Protein AF-A0A2E4WHM8-F1 (afdb_monomer)

Foldseek 3Di:
DQCCVPPVDWDWWQFPVRDTDIGDFRDWDDPDPQEIETEHEDQDDDRGPVRVLVRQQVVQVVCCVVVVGRYYYFYHHVVQCVPDPDHDPDVVVVCVSTVVVSPD

pLDDT: mean 89.71, std 14.6, range [34.97, 98.06]

Nearest PDB structures (foldseek):
  6rdk-assembly1_2  TM=4.949E-01  e=5.158E-01  Polytomella sp. Pringsheim 198.80
  9guw-assembly1_D  TM=4.949E-01  e=3.799E+00  Escherichia coli K-12
  8crx-assembly1_G  TM=5.533E-01  e=7.717E+00  Cutibacterium acnes
  5iqr-assembly1_h  TM=4.789E-01  e=7.717E+00  Escherichia coli K-12
  3ux3-assembly1_B  TM=3.244E-01  e=5.243E+00  Homo sapiens

Secondary structure (DSSP, 8-state):
---HHHH---EEEE-TTSSEEEE--SEEEEEETTEEEEEEEESS--TTHHHHHHHHHHHHHHHHHHHSSEEEEEE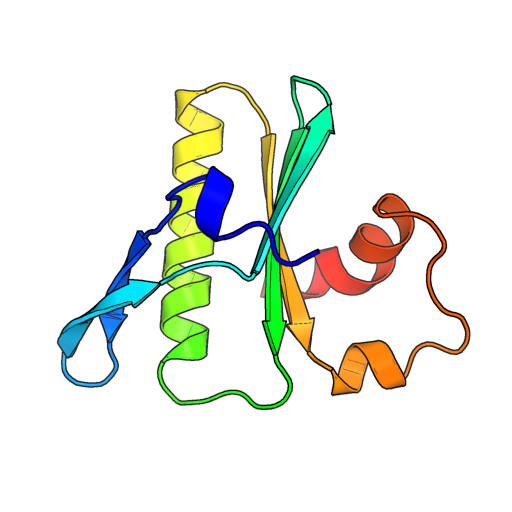EEHHHHHT-SS--SSHHHHHHHHGGGGG-

Sequence (104 aa):
MKNFQQINFKMEYINYDGGIGLYYPDFVVKISEIEHWVVETKGLENSNDPLKIERLSKWCKDATKQTNTKWDYLYVMQEDWDKLEKTPNSFSKIIDYFGNHNNG

Radius of gyration: 13.99 Å; Cα contacts (8 Å, |Δi|>4): 138; chains: 1; bounding box: 30×38×30 Å

Structure (mmCIF, N/CA/C/O backbone):
data_AF-A0A2E4WHM8-F1
#
_entry.id   AF-A0A2E4WHM8-F1
#
loop_
_atom_site.group_PDB
_atom_site.id
_atom_site.type_symbol
_atom_site.label_atom_id
_atom_site.label_alt_id
_atom_site.label_comp_id
_atom_site.label_asym_id
_atom_site.label_entity_id
_atom_site.label_seq_id
_atom_site.pdbx_PDB_ins_code
_atom_site.Cartn_x
_atom_site.Cartn_y
_atom_site.Cartn_z
_atom_site.occupancy
_atom_site.B_iso_or_equiv
_atom_site.auth_seq_id
_atom_site.auth_comp_id
_atom_site.auth_asym_id
_atom_site.auth_atom_id
_atom_site.pdbx_PDB_model_num
ATOM 1 N N . MET A 1 1 ? -11.194 -10.719 -6.777 1.00 42.34 1 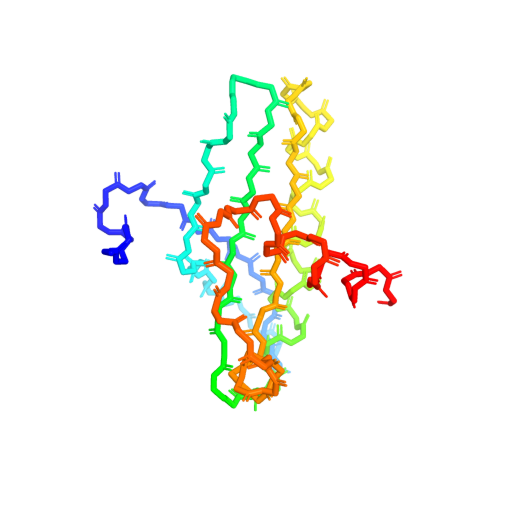MET A N 1
ATOM 2 C CA . MET A 1 1 ? -11.784 -9.628 -7.583 1.00 42.34 1 MET A CA 1
ATOM 3 C C . MET A 1 1 ? -10.924 -8.392 -7.370 1.00 42.34 1 MET A C 1
ATOM 5 O O . MET A 1 1 ? -10.748 -8.013 -6.223 1.00 42.34 1 MET A O 1
ATOM 9 N N . LYS A 1 2 ? -10.302 -7.837 -8.420 1.00 48.50 2 LYS A N 1
ATOM 10 C CA . LYS A 1 2 ? -9.583 -6.552 -8.338 1.00 48.50 2 LYS A CA 1
ATOM 11 C C . LYS A 1 2 ? -10.642 -5.448 -8.165 1.00 48.50 2 LYS A C 1
ATOM 13 O O . LYS A 1 2 ? -11.477 -5.278 -9.048 1.00 48.50 2 LYS A O 1
ATOM 18 N N . ASN A 1 3 ? -10.665 -4.756 -7.023 1.00 54.25 3 ASN A N 1
ATOM 19 C CA . ASN A 1 3 ? -11.793 -3.897 -6.600 1.00 54.25 3 ASN A CA 1
ATOM 20 C C . ASN A 1 3 ? -11.714 -2.437 -7.106 1.00 54.25 3 ASN A C 1
ATOM 22 O O . ASN A 1 3 ? -12.448 -1.569 -6.632 1.00 54.25 3 ASN A O 1
ATOM 26 N N . PHE A 1 4 ? -10.846 -2.155 -8.083 1.00 50.28 4 PHE A N 1
ATOM 27 C CA . PHE A 1 4 ? -10.524 -0.801 -8.553 1.00 50.28 4 PHE A CA 1
ATOM 28 C C . PHE A 1 4 ? -11.730 0.072 -8.913 1.00 50.28 4 PHE A C 1
ATOM 30 O O . PHE A 1 4 ? -11.750 1.256 -8.583 1.00 50.28 4 PHE A O 1
ATOM 37 N N . GLN A 1 5 ? -12.744 -0.490 -9.577 1.00 46.84 5 GLN A N 1
ATOM 38 C CA . GLN A 1 5 ? -13.861 0.314 -10.081 1.00 46.84 5 GLN A CA 1
ATOM 39 C C . GLN A 1 5 ? -14.848 0.767 -8.995 1.00 46.84 5 GLN A C 1
ATOM 41 O O . GLN A 1 5 ? -15.656 1.649 -9.264 1.00 46.84 5 GLN A O 1
ATOM 46 N N . GLN A 1 6 ? -14.782 0.223 -7.774 1.00 52.47 6 GLN A N 1
ATOM 47 C CA . GLN A 1 6 ? -15.732 0.563 -6.707 1.00 52.47 6 GLN A CA 1
ATOM 48 C C . GLN A 1 6 ? -15.203 1.570 -5.677 1.00 52.47 6 GLN A C 1
ATOM 50 O O . GLN A 1 6 ? -16.013 2.152 -4.964 1.00 52.47 6 GLN A O 1
ATOM 55 N N . ILE A 1 7 ? -13.883 1.804 -5.592 1.00 61.72 7 ILE A N 1
ATOM 56 C CA . ILE A 1 7 ? -13.290 2.572 -4.473 1.00 61.72 7 ILE A CA 1
ATOM 57 C C . ILE A 1 7 ? -12.629 3.894 -4.922 1.00 61.72 7 ILE A C 1
ATOM 59 O O . ILE A 1 7 ? -12.415 4.769 -4.093 1.00 61.72 7 ILE A O 1
ATOM 63 N N . ASN A 1 8 ? -12.344 4.102 -6.218 1.00 73.25 8 ASN A N 1
ATOM 64 C CA . ASN A 1 8 ? -11.680 5.310 -6.766 1.00 73.25 8 ASN A CA 1
ATOM 65 C C . ASN A 1 8 ? -10.462 5.802 -5.942 1.00 73.25 8 ASN A C 1
ATOM 67 O O . ASN A 1 8 ? -10.137 6.991 -5.924 1.00 73.25 8 ASN A O 1
ATOM 71 N N . PHE A 1 9 ? -9.797 4.880 -5.238 1.00 85.88 9 PHE A N 1
ATOM 72 C CA . PHE A 1 9 ? -8.627 5.167 -4.425 1.00 85.88 9 PHE A CA 1
ATOM 73 C C . PHE A 1 9 ? -7.395 5.208 -5.322 1.00 85.88 9 PHE A C 1
ATOM 75 O O . PHE A 1 9 ? -7.107 4.257 -6.050 1.00 85.88 9 PHE A O 1
ATOM 82 N N . LYS A 1 10 ? -6.686 6.334 -5.276 1.00 91.75 10 LYS A N 1
ATOM 83 C CA . LYS A 1 10 ? -5.46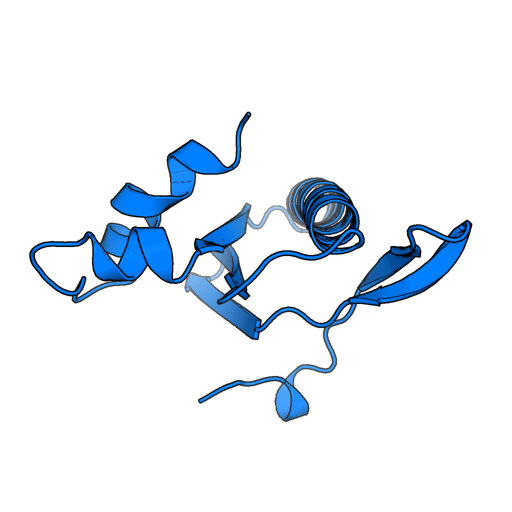3 6.579 -6.035 1.00 91.75 10 LYS A CA 1
ATOM 84 C C . LYS A 1 10 ? -4.570 7.559 -5.294 1.00 91.75 10 LYS A C 1
ATOM 86 O O . LYS A 1 10 ? -5.054 8.369 -4.503 1.00 91.75 10 LYS A O 1
ATOM 91 N N . MET A 1 11 ? -3.281 7.517 -5.595 1.00 94.00 11 MET A N 1
ATOM 92 C CA . MET A 1 11 ? -2.290 8.444 -5.061 1.00 94.00 11 MET A CA 1
ATOM 93 C C . MET A 1 11 ? -1.486 9.070 -6.192 1.00 94.00 11 MET A C 1
ATOM 95 O O . MET A 1 11 ? -1.111 8.397 -7.149 1.00 94.00 11 MET A O 1
ATOM 99 N N . GLU A 1 12 ? -1.190 10.356 -6.065 1.00 96.19 12 GLU A N 1
ATOM 100 C CA . GLU A 1 12 ? -0.204 11.023 -6.912 1.00 96.19 12 GLU A CA 1
ATOM 101 C C . GLU A 1 12 ? 1.205 10.734 -6.395 1.00 96.19 12 GLU A C 1
ATOM 103 O O . GLU A 1 12 ? 1.435 10.764 -5.183 1.00 96.19 12 GLU A O 1
ATOM 108 N N . TYR A 1 13 ? 2.143 10.474 -7.302 1.00 96.62 13 TYR A N 1
ATOM 109 C CA . TYR A 1 13 ? 3.565 10.298 -7.003 1.00 96.62 13 TYR A CA 1
ATOM 110 C C . TYR A 1 13 ? 4.416 10.973 -8.082 1.00 96.62 13 TYR A C 1
ATOM 112 O O . TYR A 1 13 ? 3.930 11.234 -9.183 1.00 96.62 13 TYR A O 1
ATOM 120 N N . ILE A 1 14 ? 5.680 11.256 -7.771 1.00 97.19 14 ILE A N 1
ATOM 121 C CA . ILE A 1 14 ? 6.642 11.716 -8.775 1.00 97.19 14 ILE A CA 1
ATOM 122 C C . ILE A 1 14 ? 7.199 10.483 -9.477 1.00 97.19 14 ILE A C 1
ATOM 124 O O . ILE A 1 14 ? 7.727 9.589 -8.819 1.00 97.19 14 ILE A O 1
ATOM 128 N N . ASN A 1 15 ? 7.020 10.411 -10.792 1.00 96.00 15 ASN A N 1
ATOM 129 C CA . ASN A 1 15 ? 7.529 9.315 -11.604 1.00 96.00 15 ASN A CA 1
ATOM 130 C C . ASN A 1 15 ? 9.036 9.481 -11.875 1.00 96.00 15 ASN A C 1
ATOM 132 O O . ASN A 1 15 ? 9.635 10.507 -11.553 1.00 96.00 1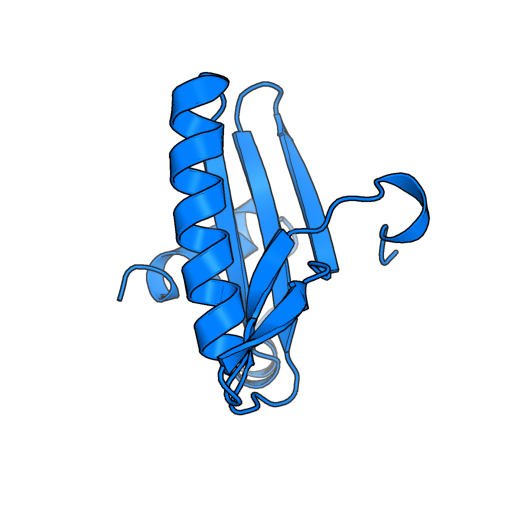5 ASN A O 1
ATOM 136 N N . TYR A 1 16 ? 9.644 8.469 -12.486 1.00 95.56 16 TYR A N 1
ATOM 137 C CA . TYR A 1 16 ? 11.074 8.434 -12.790 1.00 95.56 16 TYR A CA 1
ATOM 138 C C . TYR A 1 16 ? 11.547 9.621 -13.652 1.00 95.56 16 TYR A C 1
ATOM 140 O O . TYR A 1 16 ? 12.671 10.088 -13.492 1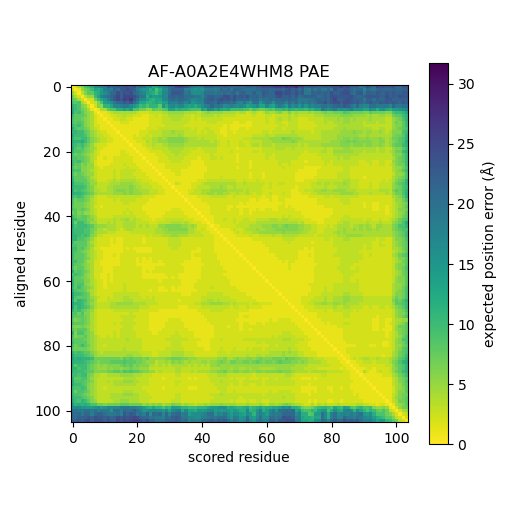.00 95.56 16 TYR A O 1
ATOM 148 N N . ASP A 1 17 ? 10.671 10.160 -14.504 1.00 96.00 17 ASP A N 1
ATOM 149 C CA . ASP A 1 17 ? 10.957 11.303 -15.380 1.00 96.00 17 ASP A CA 1
ATOM 150 C C . ASP A 1 17 ? 10.717 12.668 -14.696 1.00 96.00 17 ASP A C 1
ATOM 152 O O . ASP A 1 17 ? 10.823 13.717 -15.332 1.00 96.00 17 ASP A O 1
ATOM 156 N N . GLY A 1 18 ? 10.362 12.685 -13.405 1.00 94.88 18 GLY A N 1
ATOM 157 C CA . GLY A 1 18 ? 10.071 13.903 -12.640 1.00 94.88 18 GLY A CA 1
ATOM 158 C C . GLY A 1 18 ? 8.660 14.474 -12.842 1.00 94.88 18 GLY A C 1
ATOM 159 O O . GLY A 1 18 ? 8.350 15.547 -12.325 1.00 94.88 18 GLY A O 1
ATOM 160 N N . GLY A 1 19 ? 7.793 13.777 -13.577 1.00 96.88 19 GLY A N 1
ATOM 161 C CA . GLY A 1 19 ? 6.391 14.138 -13.785 1.00 96.88 19 GLY A CA 1
ATOM 162 C C . GLY A 1 19 ? 5.453 13.589 -12.706 1.00 96.88 19 GLY A C 1
ATOM 163 O O . GLY A 1 19 ? 5.832 12.758 -11.884 1.00 96.88 19 GLY A O 1
ATOM 164 N N . ILE A 1 20 ? 4.189 14.022 -12.730 1.00 96.94 20 ILE A N 1
ATOM 165 C CA . ILE A 1 20 ? 3.148 13.502 -11.830 1.00 96.94 20 ILE A CA 1
ATOM 166 C C . ILE A 1 20 ? 2.546 12.232 -12.436 1.00 96.94 20 ILE A C 1
ATOM 168 O O . ILE A 1 20 ? 1.932 12.262 -13.502 1.00 96.94 20 ILE A O 1
ATOM 172 N N . GLY A 1 21 ? 2.705 11.114 -11.733 1.00 95.62 21 GLY A N 1
ATOM 173 C CA . GLY A 1 21 ? 2.045 9.850 -12.029 1.00 95.62 21 GLY A CA 1
ATOM 174 C C . GLY A 1 21 ? 0.844 9.600 -11.118 1.00 95.62 21 GLY A C 1
ATOM 175 O O . GLY A 1 21 ? 0.784 10.087 -9.989 1.00 95.62 21 GLY A O 1
ATOM 176 N N . LEU A 1 22 ? -0.098 8.782 -11.593 1.00 94.31 22 LEU A N 1
ATOM 177 C CA . LEU A 1 22 ? -1.195 8.253 -10.783 1.00 94.31 22 LEU A CA 1
ATOM 178 C C . LEU A 1 22 ? -0.931 6.786 -10.454 1.00 94.31 22 LEU A C 1
ATOM 180 O O . LEU A 1 22 ? -0.712 5.964 -11.344 1.00 94.31 22 LEU A O 1
ATOM 184 N N . TYR A 1 23 ? -0.960 6.470 -9.167 1.00 93.75 23 TYR A N 1
ATOM 185 C CA . TYR A 1 23 ? -0.809 5.129 -8.636 1.00 93.75 23 TYR A CA 1
ATOM 186 C C . TYR A 1 23 ? -2.162 4.602 -8.148 1.00 93.75 23 TYR A C 1
ATOM 188 O O . TYR A 1 23 ? -2.820 5.231 -7.319 1.00 93.75 23 TYR A O 1
ATOM 196 N N . TYR A 1 24 ? -2.554 3.441 -8.672 1.00 93.19 24 TYR A N 1
ATOM 197 C CA . TYR A 1 24 ? -3.762 2.709 -8.312 1.00 93.19 24 TYR A CA 1
ATOM 198 C C . TYR A 1 24 ? -3.351 1.360 -7.706 1.00 93.19 24 TYR A C 1
ATOM 200 O O . TYR A 1 24 ? -2.910 0.496 -8.467 1.00 93.19 24 TYR A O 1
ATOM 208 N N . PRO A 1 25 ? -3.476 1.174 -6.381 1.00 93.38 25 PRO A N 1
ATOM 209 C CA . PRO A 1 25 ? -3.123 -0.084 -5.726 1.00 93.38 25 PRO A CA 1
ATOM 210 C C . PRO A 1 25 ? -4.084 -1.230 -6.036 1.00 93.38 25 PRO A C 1
ATOM 212 O O . PRO A 1 25 ? -5.293 -1.007 -6.087 1.00 93.38 25 PRO A O 1
ATOM 215 N N . ASP A 1 26 ? -3.569 -2.456 -6.154 1.00 93.19 26 ASP A N 1
ATOM 216 C CA . ASP A 1 26 ? -4.368 -3.645 -6.500 1.00 93.19 26 ASP A CA 1
ATOM 217 C C . ASP A 1 26 ? -5.552 -3.927 -5.574 1.00 93.19 26 ASP A C 1
ATOM 219 O O . ASP A 1 26 ? -6.656 -4.240 -6.046 1.00 93.19 26 ASP A O 1
ATOM 223 N N . PHE A 1 27 ? -5.339 -3.822 -4.261 1.00 93.25 27 PHE A N 1
ATOM 224 C CA . PHE A 1 27 ? -6.382 -4.073 -3.275 1.00 93.25 27 PHE A CA 1
ATOM 225 C C . PHE A 1 27 ? -6.322 -3.096 -2.104 1.00 93.25 27 PHE A C 1
ATOM 227 O O . PHE A 1 27 ? -5.259 -2.660 -1.670 1.00 93.25 27 PHE A O 1
ATOM 234 N N . VAL A 1 28 ? -7.497 -2.834 -1.536 1.00 93.25 28 VAL A N 1
ATOM 235 C CA . VAL A 1 28 ? -7.653 -2.276 -0.193 1.00 93.25 28 VAL A CA 1
ATOM 236 C C . VAL A 1 28 ? -8.388 -3.323 0.633 1.00 93.25 28 VAL A C 1
ATOM 238 O O . VAL A 1 28 ? -9.459 -3.790 0.239 1.00 93.25 28 VAL A O 1
ATOM 241 N N . VAL A 1 29 ? -7.795 -3.724 1.750 1.00 93.75 29 VAL A N 1
ATOM 242 C CA . VAL A 1 29 ? -8.281 -4.791 2.622 1.00 93.75 29 VAL A CA 1
ATOM 243 C C . VAL A 1 29 ? -8.664 -4.188 3.965 1.00 93.75 29 VAL A C 1
ATOM 245 O O . VAL A 1 29 ? -7.843 -3.579 4.644 1.00 93.75 29 VAL A O 1
ATOM 248 N N . LYS A 1 30 ? -9.921 -4.381 4.362 1.00 93.56 30 LYS A N 1
ATOM 249 C CA . LYS A 1 30 ? -10.425 -4.019 5.686 1.00 93.56 30 LYS A CA 1
ATOM 250 C C . LYS A 1 30 ? -10.426 -5.263 6.570 1.00 93.56 30 LYS A C 1
ATOM 252 O O . LYS A 1 30 ? -11.242 -6.154 6.351 1.00 93.56 30 LYS A O 1
ATOM 257 N N . ILE A 1 31 ? -9.509 -5.333 7.535 1.00 93.00 31 ILE A N 1
ATOM 258 C CA . ILE A 1 31 ? -9.442 -6.448 8.496 1.00 93.00 31 ILE A CA 1
ATOM 259 C C . ILE A 1 31 ? -10.426 -6.221 9.637 1.00 93.00 31 ILE A C 1
ATOM 261 O O . ILE A 1 31 ? -11.119 -7.142 10.061 1.00 93.00 31 ILE A O 1
ATOM 265 N N . SER A 1 32 ? -10.522 -4.979 10.100 1.00 94.75 32 SER A N 1
ATOM 266 C CA . SER A 1 32 ? -11.496 -4.541 11.094 1.00 94.75 32 SER A CA 1
ATOM 267 C C . SER A 1 32 ? -11.810 -3.058 10.900 1.00 94.75 32 SER A C 1
ATOM 269 O O . SER A 1 32 ? -11.291 -2.428 9.984 1.00 94.75 32 SER A O 1
ATOM 271 N N . GLU A 1 33 ? -12.632 -2.477 11.773 1.00 93.75 33 GLU A N 1
ATOM 272 C CA . GLU A 1 33 ? -12.862 -1.024 11.803 1.00 93.75 33 GLU A CA 1
ATOM 273 C C . GLU A 1 33 ? -11.607 -0.209 12.162 1.00 93.75 33 GLU A C 1
ATOM 275 O O . GLU A 1 33 ? -11.576 0.990 11.910 1.00 93.75 33 GLU A O 1
ATOM 280 N N . ILE A 1 34 ? -10.585 -0.841 12.751 1.00 96.12 34 ILE A N 1
ATOM 281 C CA . ILE A 1 34 ? -9.376 -0.167 13.251 1.00 96.12 34 ILE A CA 1
ATOM 282 C C . ILE A 1 34 ? -8.088 -0.627 12.554 1.00 96.12 34 ILE A C 1
ATOM 284 O O . ILE A 1 34 ? -7.008 -0.164 12.917 1.00 96.12 34 ILE A O 1
ATOM 288 N N . GLU A 1 35 ? -8.180 -1.518 11.563 1.00 96.00 35 GLU A N 1
ATOM 289 C CA . GLU A 1 35 ? -7.019 -2.032 10.833 1.00 96.00 35 GLU A CA 1
ATOM 290 C C . GLU A 1 35 ? -7.335 -2.285 9.357 1.00 96.00 35 GLU A C 1
ATOM 292 O O . GLU A 1 35 ? -8.136 -3.160 9.005 1.00 96.00 35 GLU A O 1
ATOM 297 N N . HIS A 1 36 ? -6.650 -1.534 8.500 1.00 95.56 36 HIS A N 1
ATOM 298 C CA . HIS A 1 36 ? -6.757 -1.563 7.051 1.00 95.56 36 HIS A CA 1
ATOM 299 C C . HIS A 1 36 ? -5.379 -1.735 6.403 1.00 95.56 36 HIS A C 1
ATOM 301 O O . HIS A 1 36 ? -4.358 -1.286 6.924 1.00 95.56 36 HIS A O 1
ATOM 307 N N . TRP A 1 37 ? -5.369 -2.352 5.226 1.00 96.06 37 TRP A N 1
ATOM 308 C CA . TRP A 1 37 ? -4.165 -2.641 4.460 1.00 96.06 37 TRP A CA 1
ATOM 309 C C . TRP A 1 37 ? -4.346 -2.258 2.995 1.00 96.06 37 TRP A C 1
ATOM 311 O O . TRP A 1 37 ? -5.407 -2.486 2.414 1.00 96.06 37 TRP A O 1
ATOM 321 N N . VAL A 1 38 ? -3.302 -1.715 2.380 1.00 95.69 38 VAL A N 1
ATOM 322 C CA . VAL A 1 38 ? -3.227 -1.511 0.929 1.00 95.69 38 VAL A CA 1
ATOM 323 C C . VAL A 1 38 ? -2.254 -2.532 0.352 1.00 95.69 38 VAL A C 1
ATOM 325 O O . VAL A 1 38 ? -1.142 -2.671 0.846 1.00 95.69 38 VAL A O 1
ATOM 328 N N . VAL A 1 39 ? -2.662 -3.274 -0.671 1.00 95.56 39 VAL A N 1
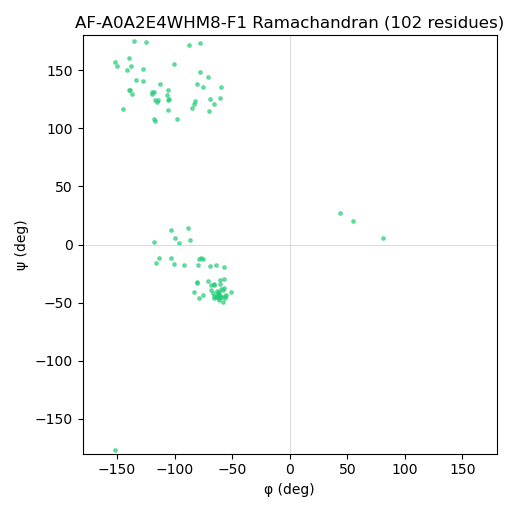ATOM 329 C CA . VAL A 1 39 ? -1.850 -4.357 -1.236 1.00 95.56 39 VAL A CA 1
ATOM 330 C C . VAL A 1 39 ? -1.555 -4.068 -2.694 1.00 95.56 39 VAL A C 1
ATOM 332 O O . VAL A 1 39 ? -2.467 -3.789 -3.472 1.00 95.56 39 VAL A O 1
ATOM 335 N N . GLU A 1 40 ? -0.285 -4.198 -3.050 1.00 94.94 40 GLU A N 1
ATOM 336 C CA . GLU A 1 40 ? 0.215 -4.137 -4.415 1.00 94.94 40 GLU A CA 1
ATOM 337 C C . GLU A 1 40 ? 0.851 -5.474 -4.782 1.00 94.94 40 GLU A C 1
ATOM 339 O O . GLU A 1 40 ? 1.674 -6.003 -4.034 1.00 94.94 40 GLU A O 1
ATOM 344 N N . THR A 1 41 ? 0.480 -6.017 -5.940 1.00 95.00 41 THR A N 1
ATOM 345 C CA . THR A 1 41 ? 1.058 -7.255 -6.467 1.00 95.00 41 THR A CA 1
ATOM 346 C C . THR A 1 41 ? 1.860 -6.970 -7.727 1.00 95.00 41 THR A C 1
ATOM 348 O O . THR A 1 41 ? 1.435 -6.194 -8.591 1.00 95.00 41 THR A O 1
ATOM 351 N N . LYS A 1 42 ? 3.030 -7.598 -7.862 1.00 94.12 42 LYS A N 1
ATOM 352 C CA . LYS A 1 42 ? 3.901 -7.395 -9.025 1.00 94.12 42 LYS A CA 1
ATOM 353 C C . LYS A 1 42 ? 4.491 -8.691 -9.536 1.00 94.12 42 LYS A C 1
ATOM 355 O O . LYS A 1 42 ? 5.080 -9.455 -8.789 1.00 94.12 42 LYS A O 1
ATOM 360 N N . GLY A 1 43 ? 4.360 -8.903 -10.844 1.00 95.44 43 GLY A N 1
ATOM 361 C CA . GLY A 1 43 ? 5.123 -9.932 -11.550 1.00 95.44 43 GLY A CA 1
ATOM 362 C C . GLY A 1 43 ? 6.555 -9.476 -11.829 1.00 95.44 43 GLY A C 1
ATOM 363 O O . GLY A 1 43 ? 7.498 -10.211 -11.569 1.00 95.44 43 GLY A O 1
ATOM 364 N N . LEU A 1 44 ? 6.712 -8.246 -12.327 1.00 94.12 44 LEU A N 1
ATOM 365 C CA . LEU A 1 44 ? 8.003 -7.637 -12.637 1.00 94.12 44 LEU A CA 1
ATOM 366 C C . LEU A 1 44 ? 7.996 -6.167 -12.212 1.00 94.12 44 LEU A C 1
ATOM 368 O O . LEU A 1 44 ? 7.048 -5.443 -12.533 1.00 94.12 44 LEU A O 1
ATOM 372 N N . GLU A 1 45 ? 9.055 -5.739 -11.528 1.00 92.69 45 GLU A N 1
ATOM 373 C CA . GLU A 1 45 ? 9.261 -4.336 -11.173 1.00 92.69 45 GLU A CA 1
ATOM 374 C C . GLU A 1 45 ? 9.773 -3.516 -12.361 1.00 92.69 45 GLU A C 1
ATOM 376 O O . GLU A 1 45 ? 10.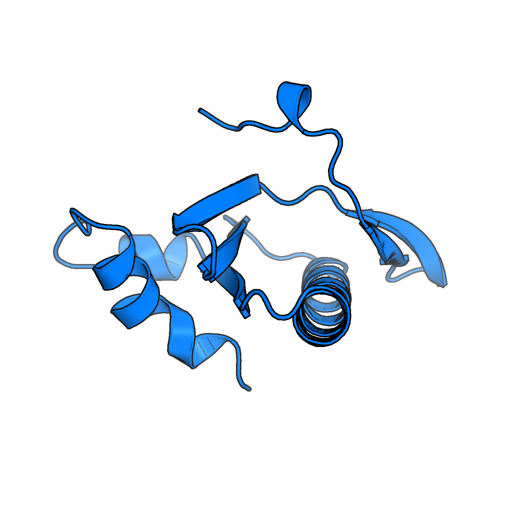532 -3.988 -13.209 1.00 92.69 45 GLU A O 1
ATOM 381 N N . ASN A 1 46 ? 9.394 -2.244 -12.394 1.00 93.75 46 ASN A N 1
ATOM 382 C CA . ASN A 1 46 ? 9.978 -1.224 -13.255 1.00 93.75 46 ASN A CA 1
ATOM 383 C C . ASN A 1 46 ? 10.474 -0.033 -12.423 1.00 93.75 46 ASN A C 1
ATOM 385 O O . ASN A 1 46 ? 10.214 0.075 -11.226 1.00 93.75 46 ASN A O 1
ATOM 389 N N . SER A 1 47 ? 11.136 0.916 -13.087 1.00 94.88 47 SER A N 1
ATOM 390 C CA . SER A 1 47 ? 11.750 2.094 -12.460 1.00 94.88 47 SER A CA 1
ATOM 391 C C . SER A 1 47 ? 10.794 2.975 -11.642 1.00 94.88 47 SER A C 1
ATOM 393 O O . SER A 1 47 ? 11.256 3.752 -10.814 1.00 94.88 47 SER A O 1
ATOM 395 N N . ASN A 1 48 ? 9.475 2.879 -11.851 1.00 95.69 48 ASN A N 1
ATOM 396 C CA . ASN A 1 48 ? 8.487 3.642 -11.089 1.00 95.69 48 ASN A CA 1
ATOM 397 C C . ASN A 1 48 ? 7.956 2.907 -9.854 1.00 95.69 48 ASN A C 1
ATOM 399 O O . ASN A 1 48 ? 7.342 3.550 -9.006 1.00 95.69 48 ASN A O 1
ATOM 403 N N . ASP A 1 49 ? 8.113 1.586 -9.749 1.00 94.88 49 ASP A N 1
ATOM 404 C CA . ASP A 1 49 ? 7.481 0.825 -8.667 1.00 94.88 49 ASP A CA 1
ATOM 405 C C . ASP A 1 49 ? 8.039 1.187 -7.279 1.00 94.88 49 ASP A C 1
ATOM 407 O O . ASP A 1 49 ? 7.221 1.510 -6.414 1.00 94.88 49 ASP A O 1
ATOM 411 N N . PRO A 1 50 ? 9.364 1.334 -7.067 1.00 94.75 50 PRO A N 1
ATOM 412 C CA . PRO A 1 50 ? 9.890 1.825 -5.790 1.00 94.75 50 PRO A CA 1
ATOM 413 C C . PRO A 1 50 ? 9.329 3.199 -5.385 1.00 94.75 50 PRO A C 1
ATOM 415 O O . PRO A 1 50 ? 9.008 3.426 -4.219 1.00 94.75 50 PRO A O 1
ATOM 418 N N . LEU A 1 51 ? 9.118 4.101 -6.354 1.00 96.25 51 LEU A N 1
ATOM 419 C CA . LEU A 1 51 ? 8.562 5.441 -6.115 1.00 96.25 51 LEU A CA 1
ATOM 420 C C . LEU A 1 51 ? 7.084 5.385 -5.690 1.00 96.25 51 LEU A C 1
ATOM 422 O O . LEU A 1 51 ? 6.635 6.172 -4.851 1.00 96.25 51 LEU A O 1
ATOM 426 N N . LYS A 1 52 ? 6.315 4.433 -6.233 1.00 95.19 52 LYS A N 1
ATOM 427 C CA . LYS A 1 52 ? 4.933 4.178 -5.797 1.00 95.19 52 LYS A CA 1
ATOM 428 C C . LYS A 1 52 ? 4.895 3.635 -4.372 1.00 95.19 52 LYS A C 1
ATOM 430 O O . LYS A 1 52 ? 4.057 4.082 -3.591 1.00 95.19 52 LYS A O 1
ATOM 435 N N . ILE A 1 53 ? 5.801 2.719 -4.023 1.00 95.00 53 ILE A N 1
ATOM 436 C CA . ILE A 1 53 ? 5.872 2.135 -2.676 1.00 95.00 53 ILE A CA 1
ATOM 437 C C . ILE A 1 53 ? 6.319 3.172 -1.645 1.00 95.00 53 ILE A C 1
ATOM 439 O O . ILE A 1 53 ? 5.716 3.266 -0.577 1.00 95.00 53 ILE A O 1
ATOM 443 N N . GLU A 1 54 ? 7.267 4.046 -1.985 1.00 95.62 54 GLU A N 1
ATOM 444 C CA . GLU A 1 54 ? 7.627 5.181 -1.129 1.00 95.62 54 GLU A CA 1
ATOM 445 C C . GLU A 1 54 ? 6.415 6.096 -0.881 1.00 95.62 54 GLU A C 1
ATOM 447 O O . GLU A 1 54 ? 6.131 6.497 0.256 1.00 95.62 54 GLU A O 1
ATOM 452 N N . ARG A 1 55 ? 5.653 6.408 -1.938 1.00 96.69 55 ARG A N 1
ATOM 453 C CA . ARG A 1 55 ? 4.436 7.217 -1.822 1.00 96.69 55 ARG A CA 1
ATOM 454 C C . ARG A 1 55 ? 3.374 6.541 -0.955 1.00 96.69 55 ARG A C 1
ATOM 456 O O . ARG A 1 55 ? 2.736 7.236 -0.155 1.00 96.69 55 ARG A O 1
ATOM 463 N N . LEU A 1 56 ? 3.189 5.232 -1.119 1.00 96.38 56 LEU A N 1
ATOM 464 C CA . LEU A 1 56 ? 2.250 4.421 -0.350 1.00 96.38 56 LEU A CA 1
ATOM 465 C C . LEU A 1 56 ? 2.626 4.384 1.129 1.00 96.38 56 LEU A C 1
ATOM 467 O O . LEU A 1 56 ? 1.777 4.643 1.976 1.00 96.38 56 LEU A O 1
ATOM 471 N N . SER A 1 57 ? 3.906 4.174 1.435 1.00 96.31 57 SER A N 1
ATOM 472 C CA . SER A 1 57 ? 4.429 4.192 2.803 1.00 96.31 57 SER A CA 1
ATOM 473 C C . SER A 1 57 ? 4.130 5.514 3.509 1.00 96.31 57 SER A C 1
ATOM 475 O O . SER A 1 57 ? 3.610 5.531 4.628 1.00 96.31 57 SER A O 1
ATOM 477 N N . LYS A 1 58 ? 4.374 6.645 2.831 1.00 97.06 58 LYS A N 1
ATOM 478 C CA . LYS A 1 58 ? 4.014 7.977 3.348 1.00 97.06 58 LYS A CA 1
ATOM 479 C C . LYS A 1 58 ? 2.507 8.109 3.561 1.00 97.06 58 LYS A C 1
ATOM 481 O O . LYS A 1 58 ? 2.077 8.560 4.619 1.00 97.06 58 LYS A O 1
ATOM 486 N N . TRP A 1 59 ? 1.708 7.673 2.588 1.00 96.88 59 TRP A N 1
ATOM 487 C CA . TRP A 1 59 ? 0.253 7.738 2.684 1.00 96.88 59 TRP A CA 1
ATOM 488 C C . TRP A 1 59 ? -0.289 6.929 3.871 1.00 96.88 59 TRP A C 1
ATOM 490 O O . TRP A 1 59 ? -1.096 7.459 4.628 1.00 96.88 59 TRP A O 1
ATOM 500 N N . CYS A 1 60 ? 0.187 5.699 4.091 1.00 96.88 60 CYS A N 1
ATOM 501 C CA . CYS A 1 60 ? -0.233 4.859 5.217 1.00 96.88 60 CYS A CA 1
ATOM 502 C C . CYS A 1 60 ? 0.100 5.500 6.573 1.00 96.88 60 CYS A C 1
ATOM 504 O O . CYS A 1 60 ? -0.739 5.504 7.479 1.00 96.88 60 CYS A O 1
ATOM 506 N N . LYS A 1 61 ? 1.284 6.117 6.707 1.00 97.81 61 LYS A N 1
ATOM 507 C CA . LYS A 1 61 ? 1.669 6.868 7.917 1.00 97.81 61 LYS A CA 1
ATOM 508 C C . LYS A 1 61 ? 0.728 8.048 8.171 1.00 97.81 61 LYS A C 1
ATOM 510 O O . LYS A 1 61 ? 0.223 8.205 9.285 1.00 97.81 61 LYS A O 1
ATOM 515 N N . ASP A 1 62 ? 0.457 8.846 7.141 1.00 97.81 62 ASP A N 1
ATOM 516 C CA . ASP A 1 62 ? -0.421 10.014 7.243 1.00 97.81 62 ASP A CA 1
ATOM 517 C C . ASP A 1 62 ? -1.870 9.612 7.549 1.00 97.81 62 ASP A C 1
ATOM 519 O O . ASP A 1 62 ? -2.490 10.172 8.455 1.00 97.81 62 ASP A O 1
ATOM 523 N N . ALA A 1 63 ? -2.396 8.610 6.842 1.00 96.50 63 ALA A N 1
ATOM 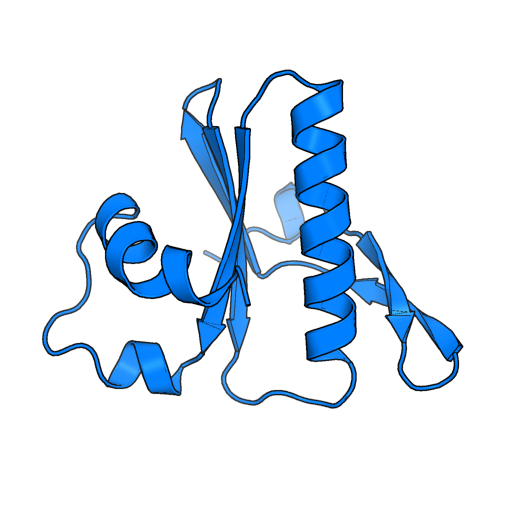524 C CA . ALA A 1 63 ? -3.743 8.087 7.039 1.00 96.50 63 ALA A CA 1
ATOM 525 C C . ALA A 1 63 ? -3.916 7.521 8.452 1.00 96.50 63 ALA A C 1
ATOM 527 O O . ALA A 1 63 ? -4.909 7.830 9.116 1.00 96.50 63 ALA A O 1
ATOM 528 N N . THR A 1 64 ? -2.927 6.770 8.949 1.00 97.88 64 THR A N 1
ATOM 529 C CA . THR A 1 64 ? -2.938 6.252 10.324 1.00 97.88 64 THR A CA 1
ATOM 530 C C . THR A 1 64 ? -3.040 7.377 11.339 1.00 97.88 64 THR A C 1
ATOM 532 O O . THR A 1 64 ? -3.914 7.367 12.206 1.00 97.88 64 THR A O 1
ATOM 535 N N . LYS A 1 65 ? -2.190 8.397 11.192 1.00 98.06 65 LYS A N 1
ATOM 536 C CA . LYS A 1 65 ? -2.162 9.548 12.094 1.00 98.06 65 LYS A CA 1
ATOM 537 C C . LYS A 1 65 ? -3.467 10.349 12.075 1.00 98.06 65 LYS A C 1
ATOM 539 O O . LYS A 1 65 ? -3.899 10.820 13.121 1.00 98.06 65 LYS A O 1
ATOM 544 N N . GLN A 1 66 ? -4.076 10.536 10.906 1.00 97.62 66 GLN A N 1
ATOM 545 C CA . GLN A 1 66 ? -5.267 11.380 10.756 1.00 97.62 66 GLN A CA 1
ATOM 546 C C . GLN A 1 66 ? -6.563 10.682 11.173 1.00 97.62 66 GLN A C 1
ATOM 548 O O . GLN A 1 66 ? -7.484 11.337 11.650 1.00 97.62 66 GLN A O 1
ATOM 553 N N . THR A 1 67 ? -6.647 9.366 10.981 1.00 96.44 67 THR A N 1
ATOM 554 C CA . THR A 1 67 ? -7.889 8.605 11.198 1.00 96.44 67 THR A CA 1
ATOM 555 C C . THR A 1 67 ? -7.900 7.812 12.501 1.00 96.44 67 THR A C 1
ATOM 557 O O . THR A 1 67 ? -8.944 7.286 12.876 1.00 96.44 67 THR A O 1
ATOM 560 N N . ASN A 1 68 ? -6.751 7.688 13.177 1.00 95.75 68 ASN A N 1
ATOM 561 C CA . ASN A 1 68 ? -6.557 6.803 14.331 1.00 95.75 68 ASN A CA 1
ATOM 562 C C . ASN A 1 68 ? -6.922 5.325 14.043 1.00 95.75 68 ASN A C 1
ATOM 564 O O . ASN A 1 68 ? -7.176 4.543 14.955 1.00 95.75 68 ASN A O 1
ATOM 568 N N . THR A 1 69 ? -6.959 4.956 12.761 1.00 96.44 69 THR A N 1
ATOM 569 C CA . THR A 1 69 ? -7.126 3.597 12.235 1.00 96.44 69 THR A CA 1
ATOM 570 C C . THR A 1 69 ? -5.774 3.152 11.708 1.00 96.44 69 THR A C 1
ATOM 572 O O . THR A 1 69 ? -5.141 3.915 10.987 1.00 96.44 69 THR A O 1
ATOM 575 N N . LYS A 1 70 ? -5.305 1.947 12.031 1.00 97.31 70 LYS A N 1
ATOM 576 C CA . LYS A 1 70 ? -4.029 1.458 11.499 1.00 97.31 70 LYS A CA 1
ATOM 577 C C . LYS A 1 70 ? -4.147 1.268 9.986 1.00 97.31 70 LYS A C 1
ATOM 579 O O . LYS A 1 70 ? -4.971 0.477 9.535 1.00 97.31 70 LYS A O 1
ATOM 584 N N . TRP A 1 71 ? -3.310 1.970 9.232 1.00 97.19 71 TRP A N 1
ATOM 585 C CA . TRP A 1 71 ? -3.105 1.775 7.802 1.00 97.19 71 TRP A CA 1
ATOM 586 C C . TRP A 1 71 ? -1.687 1.287 7.562 1.00 97.19 71 TRP A C 1
ATOM 588 O O . TRP A 1 71 ? -0.724 1.948 7.946 1.00 97.19 71 TRP A O 1
ATOM 598 N N . ASP A 1 72 ? -1.573 0.149 6.894 1.00 96.94 72 ASP A N 1
ATOM 599 C CA . ASP A 1 72 ? -0.296 -0.450 6.519 1.00 96.94 72 ASP A CA 1
ATOM 600 C C . ASP A 1 72 ? -0.354 -0.941 5.065 1.00 96.94 72 ASP A C 1
ATOM 602 O O . ASP A 1 72 ? -1.397 -0.828 4.408 1.00 96.94 72 ASP A O 1
ATOM 606 N N . TYR A 1 73 ? 0.756 -1.431 4.522 1.00 96.56 73 TYR A N 1
ATOM 607 C CA . TYR A 1 73 ? 0.792 -1.939 3.158 1.00 96.56 73 TYR A CA 1
ATOM 608 C C . TYR A 1 73 ? 1.583 -3.233 2.997 1.00 96.56 73 TYR A C 1
ATOM 610 O O . TYR A 1 73 ? 2.508 -3.539 3.746 1.00 96.56 73 TYR A O 1
ATOM 618 N N . LEU A 1 74 ? 1.204 -3.992 1.969 1.00 96.81 74 LEU A N 1
ATOM 619 C CA . LEU A 1 74 ? 1.960 -5.141 1.489 1.00 96.81 74 LEU A CA 1
ATOM 620 C C . LEU A 1 74 ? 2.363 -4.925 0.039 1.00 96.81 74 LEU A C 1
ATOM 622 O O . LEU A 1 74 ? 1.518 -4.641 -0.812 1.00 96.81 74 LEU A O 1
ATOM 626 N N . TYR A 1 75 ? 3.645 -5.125 -0.231 1.00 95.19 75 TYR A N 1
ATOM 627 C CA . TYR A 1 75 ? 4.167 -5.290 -1.573 1.00 95.19 75 TYR A CA 1
ATOM 628 C C . TYR A 1 75 ? 4.519 -6.760 -1.786 1.00 95.19 75 TYR A C 1
ATOM 630 O O . TYR A 1 75 ? 5.352 -7.309 -1.070 1.00 95.19 75 TYR A O 1
ATOM 638 N N . VAL A 1 76 ? 3.827 -7.421 -2.713 1.00 95.44 76 VAL A N 1
ATOM 639 C CA . VAL A 1 76 ? 3.965 -8.866 -2.926 1.00 95.44 76 VAL A CA 1
ATOM 640 C C . VAL A 1 76 ? 4.474 -9.126 -4.335 1.00 95.44 76 VAL A C 1
ATOM 642 O O . VAL A 1 76 ? 3.737 -8.988 -5.318 1.00 95.44 76 VAL A O 1
ATOM 645 N N . MET A 1 77 ? 5.737 -9.535 -4.421 1.00 95.38 77 MET A N 1
ATOM 646 C CA . MET A 1 77 ? 6.337 -10.020 -5.656 1.00 95.38 77 MET A CA 1
ATOM 647 C C . MET A 1 77 ? 5.845 -11.436 -5.957 1.00 95.38 77 MET A C 1
ATOM 649 O O . MET A 1 77 ? 5.812 -12.297 -5.076 1.00 95.38 77 MET A O 1
ATOM 653 N N . GLN A 1 78 ? 5.479 -11.697 -7.212 1.00 95.81 78 GLN A N 1
ATOM 654 C CA . GLN A 1 78 ? 5.026 -13.014 -7.653 1.00 95.81 78 GLN A CA 1
ATOM 655 C C . GLN A 1 78 ? 6.097 -14.074 -7.380 1.00 95.81 78 GLN A C 1
ATOM 657 O O . GLN A 1 78 ? 5.770 -15.163 -6.927 1.00 95.81 78 GLN A O 1
ATOM 662 N N . GLU A 1 79 ? 7.374 -13.744 -7.579 1.00 95.38 79 GLU A N 1
ATOM 663 C CA . GLU A 1 79 ? 8.469 -14.672 -7.292 1.00 95.38 79 GLU A CA 1
ATOM 664 C C . GLU A 1 79 ? 8.533 -15.103 -5.822 1.00 95.38 79 GLU A C 1
ATOM 666 O O . GLU A 1 79 ? 8.876 -16.248 -5.544 1.00 95.38 79 GLU A O 1
ATOM 671 N N . ASP A 1 80 ? 8.189 -14.228 -4.875 1.00 94.38 80 ASP A N 1
ATOM 672 C CA . ASP A 1 80 ? 8.189 -14.569 -3.451 1.00 94.38 80 ASP A CA 1
ATOM 673 C C . ASP A 1 80 ? 6.929 -15.336 -3.061 1.00 94.38 80 ASP A C 1
ATOM 675 O O . ASP A 1 80 ? 6.980 -16.241 -2.229 1.00 94.38 80 ASP A O 1
ATOM 679 N N . TRP A 1 81 ? 5.807 -15.033 -3.715 1.00 95.56 81 TRP A N 1
ATOM 680 C CA . TRP A 1 81 ? 4.585 -15.817 -3.592 1.00 95.56 81 TRP A CA 1
ATOM 681 C C . TRP A 1 81 ? 4.765 -17.254 -4.097 1.00 95.56 81 TRP A C 1
ATOM 683 O O . TRP A 1 81 ? 4.369 -18.202 -3.419 1.00 95.56 81 TRP A O 1
ATOM 693 N N . ASP A 1 82 ? 5.405 -17.424 -5.253 1.00 95.81 82 ASP A N 1
ATOM 694 C CA . ASP A 1 82 ? 5.614 -18.725 -5.893 1.00 95.81 82 ASP A CA 1
ATOM 695 C C . ASP A 1 82 ? 6.612 -19.611 -5.115 1.00 95.81 82 ASP A C 1
ATOM 697 O O . ASP A 1 82 ? 6.600 -20.833 -5.265 1.00 95.81 82 ASP A O 1
ATOM 701 N N . LYS A 1 83 ? 7.441 -19.025 -4.234 1.00 95.94 83 LYS A N 1
ATOM 702 C CA . LYS A 1 83 ? 8.340 -19.755 -3.314 1.00 95.94 83 LYS A CA 1
ATOM 703 C C . LYS A 1 83 ? 7.618 -20.354 -2.101 1.00 95.94 83 LYS A C 1
ATOM 705 O O . LYS A 1 83 ? 8.221 -21.145 -1.374 1.00 95.94 83 LYS A O 1
ATOM 710 N N . LEU A 1 84 ? 6.362 -19.989 -1.838 1.00 95.38 84 LEU A N 1
ATOM 711 C CA . LEU A 1 84 ? 5.621 -20.531 -0.701 1.00 95.38 84 LEU A CA 1
ATOM 712 C C . LEU A 1 84 ? 5.295 -22.013 -0.924 1.00 95.38 84 LEU A C 1
ATOM 714 O O . LEU A 1 84 ? 4.609 -22.375 -1.874 1.00 95.38 84 LEU A O 1
ATOM 718 N N . GLU A 1 85 ? 5.690 -22.875 0.017 1.00 93.06 85 GLU A N 1
ATOM 719 C CA . GLU A 1 85 ? 5.346 -24.307 -0.033 1.00 93.06 85 GLU A CA 1
ATOM 720 C C . GLU A 1 85 ? 3.829 -24.555 -0.009 1.00 93.06 85 GLU A C 1
ATOM 722 O O . GLU A 1 85 ? 3.333 -25.556 -0.528 1.00 93.06 85 GLU A O 1
ATOM 727 N N . LYS A 1 86 ? 3.083 -23.663 0.653 1.00 94.44 86 LYS A N 1
ATOM 728 C CA . LYS A 1 86 ? 1.629 -23.738 0.796 1.00 94.44 86 LYS A CA 1
ATOM 729 C C . LYS A 1 86 ? 1.024 -22.360 0.624 1.00 94.44 86 LYS A C 1
ATOM 731 O O . LYS A 1 86 ? 1.434 -21.409 1.285 1.00 94.44 86 LYS A O 1
ATOM 736 N N . THR A 1 87 ? -0.029 -22.286 -0.182 1.00 93.06 87 THR A N 1
ATOM 737 C CA . THR A 1 87 ? -0.825 -21.069 -0.318 1.00 93.06 87 THR A CA 1
ATOM 738 C C . THR A 1 87 ? -1.443 -20.682 1.035 1.00 93.06 87 THR A C 1
ATOM 740 O O . THR A 1 87 ? -2.131 -21.508 1.651 1.00 93.06 87 THR A O 1
ATOM 743 N N . PRO A 1 88 ? -1.236 -19.443 1.517 1.00 94.50 88 PRO A N 1
ATOM 744 C CA . PRO A 1 88 ? -1.864 -18.958 2.737 1.00 9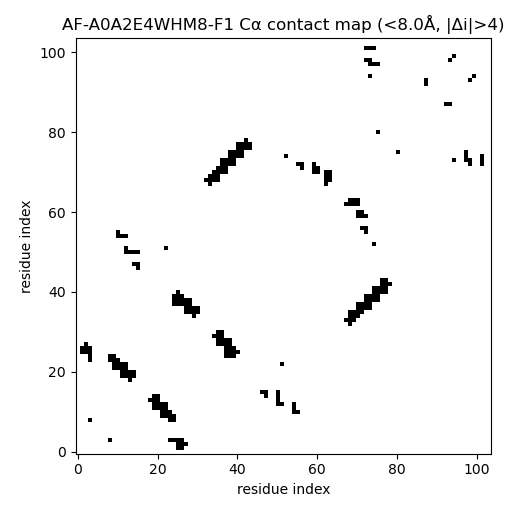4.50 88 PRO A CA 1
ATOM 745 C C . PRO A 1 88 ? -3.391 -18.987 2.621 1.00 94.50 88 PRO A C 1
ATOM 747 O O . PRO A 1 88 ? -3.964 -18.562 1.622 1.00 94.50 88 PRO A O 1
ATOM 750 N N . ASN A 1 89 ? -4.064 -19.462 3.667 1.00 94.31 89 ASN A N 1
ATOM 751 C CA . ASN A 1 89 ? -5.526 -19.561 3.716 1.00 94.31 89 ASN A CA 1
ATOM 752 C C . ASN A 1 89 ? -6.198 -18.417 4.493 1.00 94.31 89 ASN A C 1
ATOM 754 O O . ASN A 1 89 ? -7.405 -18.449 4.720 1.00 94.31 89 ASN A O 1
ATOM 758 N N . SER A 1 90 ? -5.425 -17.424 4.932 1.00 93.81 90 SER A N 1
ATOM 759 C CA . SER A 1 90 ? -5.921 -16.232 5.616 1.00 93.81 90 SER A CA 1
ATOM 760 C C . SER A 1 90 ? -5.014 -15.041 5.330 1.00 93.81 90 SER A C 1
ATOM 762 O O . SER A 1 90 ? -3.819 -15.209 5.092 1.00 93.81 90 SER A O 1
ATOM 764 N N . PHE A 1 91 ? -5.571 -13.830 5.399 1.00 93.94 91 PHE A N 1
ATOM 765 C CA . PHE A 1 91 ? -4.785 -12.612 5.194 1.00 93.94 91 PHE A CA 1
ATOM 766 C C . PHE A 1 91 ? -3.743 -12.393 6.296 1.00 93.94 91 PHE A C 1
ATOM 768 O O . PHE A 1 91 ? -2.640 -11.955 6.000 1.00 93.94 91 PHE A O 1
ATOM 775 N N . SER A 1 92 ? -4.039 -12.783 7.541 1.00 92.88 92 SER A N 1
ATOM 776 C CA . SER A 1 92 ? -3.059 -12.733 8.637 1.00 92.88 92 SER A CA 1
ATOM 777 C C . SER A 1 92 ? -1.780 -13.495 8.293 1.00 92.88 92 SER A C 1
ATOM 779 O O . SER A 1 92 ? -0.697 -12.965 8.484 1.00 92.88 92 SER A O 1
ATOM 781 N N . LYS A 1 93 ? -1.891 -14.692 7.701 1.00 94.25 93 LYS A N 1
ATOM 782 C CA . LYS A 1 93 ? -0.708 -15.446 7.266 1.00 94.25 93 LYS A CA 1
ATOM 783 C C . LYS A 1 93 ? 0.043 -14.749 6.137 1.00 94.25 93 LYS A C 1
ATOM 785 O O . LYS A 1 93 ? 1.259 -14.834 6.082 1.00 94.25 93 LYS A O 1
ATOM 790 N N . ILE A 1 94 ? -0.666 -14.070 5.231 1.00 95.31 94 ILE A N 1
ATOM 791 C CA . ILE A 1 94 ? -0.029 -13.266 4.178 1.00 95.31 94 ILE A CA 1
ATOM 792 C C . ILE A 1 94 ? 0.788 -12.132 4.819 1.00 95.31 94 ILE A C 1
ATOM 794 O O . ILE A 1 94 ? 1.929 -11.922 4.423 1.00 95.31 94 ILE A O 1
ATOM 798 N N . ILE A 1 95 ? 0.255 -11.455 5.843 1.00 94.50 95 ILE A N 1
ATOM 799 C CA . ILE A 1 95 ? 1.011 -10.452 6.611 1.00 94.50 95 ILE A CA 1
ATOM 800 C C . ILE A 1 95 ? 2.242 -11.089 7.270 1.00 94.50 95 ILE A C 1
ATOM 802 O O . ILE A 1 95 ? 3.323 -10.517 7.182 1.00 94.50 95 ILE A O 1
ATOM 806 N N . ASP A 1 96 ? 2.116 -12.271 7.876 1.00 92.56 96 ASP A N 1
ATOM 807 C CA . ASP A 1 96 ? 3.253 -12.948 8.518 1.00 92.56 96 ASP A CA 1
ATOM 808 C C . ASP A 1 96 ? 4.394 -13.241 7.525 1.00 92.56 96 ASP A C 1
ATOM 810 O O . ASP A 1 96 ? 5.567 -13.092 7.869 1.00 92.56 96 ASP A O 1
ATOM 814 N N . TYR A 1 97 ? 4.059 -13.620 6.284 1.00 92.69 97 TYR A N 1
ATOM 815 C CA . TYR A 1 97 ? 5.043 -13.881 5.229 1.00 92.69 97 TYR A CA 1
ATOM 816 C C . TYR A 1 97 ? 5.655 -12.604 4.642 1.00 92.69 97 TYR A C 1
ATOM 818 O O . TYR A 1 97 ? 6.861 -12.556 4.432 1.00 92.69 97 TYR A O 1
ATOM 826 N N . PHE A 1 98 ? 4.847 -11.577 4.364 1.00 93.44 98 PHE A N 1
ATOM 827 C CA . PHE A 1 98 ? 5.267 -10.443 3.526 1.00 93.44 98 PHE A CA 1
ATOM 828 C C . PHE A 1 98 ? 5.374 -9.102 4.268 1.00 93.44 98 PHE A C 1
ATOM 830 O O . PHE A 1 98 ? 5.921 -8.142 3.731 1.00 93.44 98 PHE A O 1
ATOM 837 N N . GLY A 1 99 ? 4.880 -9.005 5.502 1.00 85.50 99 GLY A N 1
ATOM 838 C CA . GLY A 1 99 ? 4.815 -7.753 6.263 1.00 85.50 99 GLY A CA 1
ATOM 839 C C . GLY A 1 99 ? 6.175 -7.232 6.731 1.00 85.50 99 GLY A C 1
ATOM 840 O O . GLY A 1 99 ? 6.385 -6.024 6.791 1.00 85.50 99 GLY A O 1
ATOM 841 N N . ASN A 1 100 ? 7.133 -8.122 7.008 1.00 66.69 100 ASN A N 1
ATOM 842 C CA . ASN A 1 100 ? 8.462 -7.732 7.497 1.00 66.69 100 ASN A CA 1
ATOM 843 C C . ASN A 1 100 ? 9.408 -7.235 6.391 1.00 66.69 100 ASN A C 1
ATOM 845 O O . ASN A 1 100 ? 10.394 -6.568 6.692 1.00 66.69 100 ASN A O 1
ATOM 849 N N . HIS A 1 101 ? 9.108 -7.527 5.123 1.00 57.28 101 HIS A N 1
ATOM 850 C CA . HIS A 1 101 ? 9.943 -7.137 3.983 1.00 57.28 101 HIS A CA 1
ATOM 851 C C . HIS A 1 101 ? 9.771 -5.664 3.576 1.00 57.28 101 HIS A C 1
ATOM 853 O O . HIS A 1 101 ? 10.598 -5.138 2.840 1.00 57.28 101 HIS A O 1
ATOM 859 N N . ASN A 1 102 ? 8.747 -4.979 4.098 1.00 53.72 102 ASN A N 1
ATOM 860 C CA . ASN A 1 102 ? 8.387 -3.613 3.696 1.00 53.72 102 ASN A CA 1
ATOM 861 C C . ASN A 1 102 ? 8.964 -2.511 4.606 1.00 53.72 102 ASN A C 1
ATOM 863 O O . ASN A 1 102 ? 8.687 -1.335 4.378 1.00 53.72 102 ASN A O 1
ATOM 867 N N . ASN A 1 103 ? 9.740 -2.880 5.634 1.00 41.25 103 ASN A N 1
ATOM 868 C CA . ASN A 1 103 ? 10.335 -1.961 6.619 1.00 41.25 103 ASN A CA 1
ATOM 869 C C . ASN A 1 103 ? 11.840 -1.685 6.395 1.00 41.25 103 ASN A C 1
ATOM 871 O O . ASN A 1 103 ? 12.493 -1.152 7.295 1.00 41.25 103 ASN A O 1
ATOM 875 N N . GLY A 1 104 ? 12.384 -2.078 5.236 1.00 34.97 104 GLY A N 1
ATOM 876 C CA . GLY A 1 104 ? 13.768 -1.815 4.813 1.00 34.97 104 GLY A CA 1
ATOM 877 C C . GLY A 1 104 ? 13.907 -0.562 3.963 1.00 34.97 104 GLY A C 1
ATOM 878 O O . GLY A 1 104 ? 12.981 -0.292 3.168 1.00 34.97 104 GLY A O 1
#

Mean predicted aligned error: 4.8 Å

Solvent-accessible surface area (backbone atoms only — not comparable to full-atom values): 6294 Å² total; per-residue (Å²): 130,79,55,60,91,81,66,80,65,67,43,78,33,64,36,80,87,72,45,86,38,82,45,69,63,50,39,78,45,75,80,50,96,54,36,36,36,40,33,38,74,37,84,73,88,56,86,47,48,67,44,49,51,54,44,47,55,52,46,22,55,51,49,20,70,75,65,77,27,48,41,46,67,40,71,45,47,43,71,65,58,70,66,48,95,62,84,69,93,46,69,69,54,48,44,70,72,41,47,76,73,70,80,116